Protein AF-A0A8J2JKM3-F1 (afdb_monomer)

Solvent-accessible surface area (backbone atoms only — not comparable to full-atom values): 6123 Å² total; per-residue (Å²): 137,69,68,66,59,55,56,52,50,54,53,53,51,55,65,70,52,77,72,74,88,69,79,77,79,76,77,67,65,86,78,59,95,86,60,93,76,86,63,88,17,69,91,41,73,65,38,79,42,83,38,95,87,40,60,42,24,32,29,41,24,43,88,32,57,44,61,41,85,41,74,39,65,61,47,98,86,69,46,62,33,70,70,53,88,92,69,58,80,74,68,86,78,125

InterPro domains:
  IPR002557 Chitin binding domain [PF01607] (41-74)

Radius of gyration: 23.89 Å; Cα contacts (8 Å, |Δi|>4): 97; chains: 1; bounding box: 57×53×34 Å

pLDDT: mean 73.97, std 15.37, range [37.69, 94.69]

Nearest PDB structures (foldseek):
  5vgz-assembly1_A  TM=4.765E-01  e=3.720E+00  Homo sapiens
  2nb0-assembly1_A  TM=4.639E-01  e=9.611E+00  Penicillium chrysogenum
  8oue-assembly1_F  TM=3.516E-01  e=7.328E+00  Homo sapiens

Organism: NCBI:txid39272

Foldseek 3Di:
DPPVVVVVVVVVVVVVPPDPPDDDPPPPDDPPPPPPQDDQLAPPDFAWAQRPPDQQWIWGDDPSGDTDIGGADADPVRHRDGDDPPPDDDPPPD

Sequence (94 aa):
MGFCYLSVIVVITVLLQGQSFGKVIQSSGIQDVNSLFEYDCTGKEDGNYPHPTKCTHYVACVAQKYAYEMVCALNHDGNPLHYVQDSGPDPATS

Mean predicted aligned error: 16.41 Å

Secondary structure (DSSP, 8-state):
--HHHHHHHHHHHHHHS---------------TT-------TTPPSEEEE-SS-TTEEEEEETTTEEEEEEPPB-TTSPBPPP-TT-S------

Structure (mmCIF, N/CA/C/O backbone):
data_AF-A0A8J2JKM3-F1
#
_entry.id   AF-A0A8J2JKM3-F1
#
loop_
_atom_site.group_PDB
_atom_site.id
_atom_site.type_symbol
_atom_site.label_atom_id
_atom_site.label_alt_id
_atom_site.label_comp_id
_atom_site.label_asym_id
_atom_site.label_entity_id
_atom_site.label_seq_id
_atom_site.pdbx_PDB_ins_code
_atom_site.Cartn_x
_atom_site.Cartn_y
_atom_site.Cartn_z
_atom_site.occupancy
_atom_site.B_iso_or_equiv
_atom_site.auth_seq_id
_atom_site.auth_comp_id
_atom_site.auth_asym_id
_atom_site.auth_atom_id
_atom_site.pdbx_PDB_model_num
ATOM 1 N N . MET A 1 1 ? -39.407 32.954 -21.429 1.00 57.78 1 MET A N 1
ATOM 2 C CA . MET A 1 1 ? -39.132 33.901 -20.320 1.00 57.78 1 MET A CA 1
ATOM 3 C C . MET A 1 1 ? -38.597 33.196 -19.055 1.00 57.78 1 MET A C 1
ATOM 5 O O . MET A 1 1 ? -38.760 33.725 -17.967 1.00 57.78 1 MET A O 1
ATOM 9 N N . GLY A 1 2 ? -37.951 32.019 -19.157 1.00 57.53 2 GLY A N 1
ATOM 10 C CA . GLY A 1 2 ? -37.657 31.159 -17.991 1.00 57.53 2 GLY A CA 1
ATOM 11 C C . GLY A 1 2 ? -36.199 31.099 -17.516 1.00 57.53 2 GLY A C 1
ATOM 12 O O . GLY A 1 2 ? -35.941 30.516 -16.472 1.00 57.53 2 GLY A O 1
ATOM 13 N N . PHE A 1 3 ? -35.246 31.697 -18.238 1.00 54.62 3 PHE A N 1
ATOM 14 C CA . PHE A 1 3 ? -33.819 31.573 -17.900 1.00 54.62 3 PHE A CA 1
ATOM 15 C C . PHE A 1 3 ? -33.339 32.614 -16.871 1.00 54.62 3 PHE A C 1
ATOM 17 O O . PHE A 1 3 ? -32.538 32.275 -16.010 1.00 54.62 3 PHE A O 1
ATOM 24 N N . CYS A 1 4 ? -33.891 33.839 -16.866 1.00 55.09 4 CYS A N 1
ATOM 25 C CA . CYS A 1 4 ? -33.553 34.853 -15.849 1.00 55.09 4 CYS A CA 1
ATOM 26 C C . CYS A 1 4 ? -34.043 34.482 -14.443 1.00 55.09 4 CYS A C 1
ATOM 28 O O . CYS A 1 4 ? -33.371 34.779 -13.460 1.00 55.09 4 CYS A O 1
ATOM 30 N N . TYR A 1 5 ? -35.211 33.843 -14.332 1.00 61.38 5 TYR A N 1
ATOM 31 C CA . TYR A 1 5 ? -35.816 33.553 -13.030 1.00 61.38 5 TYR A CA 1
ATOM 32 C C . TYR A 1 5 ? -35.020 32.492 -12.255 1.00 61.38 5 TYR A C 1
ATOM 34 O O . TYR A 1 5 ? -34.816 32.640 -11.053 1.00 61.38 5 TYR A O 1
ATOM 42 N N . LEU A 1 6 ? -34.476 31.482 -12.952 1.00 60.00 6 LEU A N 1
ATOM 43 C CA . LEU A 1 6 ? -33.580 30.498 -12.336 1.00 60.00 6 LEU A CA 1
ATOM 44 C C . LEU A 1 6 ? -32.277 31.139 -11.839 1.00 60.00 6 LEU A C 1
ATOM 46 O O . LEU A 1 6 ? -31.843 30.831 -10.732 1.00 60.00 6 LEU A O 1
ATOM 50 N N . SER A 1 7 ? -31.676 32.057 -12.606 1.00 62.12 7 SER A N 1
ATOM 51 C CA . SER A 1 7 ? -30.447 32.747 -12.188 1.00 62.12 7 SER A CA 1
ATOM 52 C C . SER A 1 7 ? -30.658 33.599 -10.934 1.00 62.12 7 SER A C 1
ATOM 54 O O . SER A 1 7 ? -29.817 33.594 -10.041 1.00 62.12 7 SER A O 1
ATOM 56 N N . VAL A 1 8 ? -31.797 34.292 -10.833 1.00 66.62 8 VAL A N 1
ATOM 57 C CA . VAL A 1 8 ? -32.127 35.122 -9.663 1.00 66.62 8 VAL A CA 1
ATOM 58 C C . VAL A 1 8 ? -32.376 34.263 -8.419 1.00 66.62 8 VAL A C 1
ATOM 60 O O . VAL A 1 8 ? -31.895 34.613 -7.344 1.00 66.62 8 VAL A O 1
ATOM 63 N N . ILE A 1 9 ? -33.051 33.114 -8.551 1.00 68.12 9 ILE A N 1
ATOM 64 C CA . ILE A 1 9 ? -33.269 32.194 -7.423 1.00 68.12 9 ILE A CA 1
ATOM 65 C C . ILE A 1 9 ? -31.941 31.667 -6.881 1.00 68.12 9 ILE A C 1
ATOM 67 O O . ILE A 1 9 ? -31.753 31.680 -5.671 1.00 68.12 9 ILE A O 1
ATOM 71 N N . VAL A 1 10 ? -31.011 31.254 -7.749 1.00 66.25 10 VAL A N 1
ATOM 72 C CA . VAL A 1 10 ? -29.701 30.734 -7.318 1.00 66.25 10 VAL A CA 1
ATOM 73 C C . VAL A 1 10 ? -28.898 31.801 -6.568 1.00 66.25 10 VAL A C 1
ATOM 75 O O . VAL A 1 10 ? -28.267 31.503 -5.560 1.00 66.25 10 VAL A O 1
ATOM 78 N N . VAL A 1 11 ? -28.953 33.061 -7.003 1.00 69.31 11 VAL A N 1
ATOM 79 C CA . VAL A 1 11 ? -28.272 34.159 -6.299 1.00 69.31 11 VAL A CA 1
ATOM 80 C C . VAL A 1 11 ? -28.925 34.435 -4.940 1.00 69.31 11 VAL A C 1
ATOM 82 O O . VAL A 1 11 ? -28.220 34.589 -3.947 1.00 69.31 11 VAL A O 1
ATOM 85 N N . ILE A 1 12 ? -30.260 34.446 -4.856 1.00 68.38 12 ILE A N 1
ATOM 86 C CA . ILE A 1 12 ? -30.976 34.669 -3.589 1.00 68.38 12 ILE A CA 1
ATOM 87 C C . ILE A 1 12 ? -30.732 33.518 -2.605 1.00 68.38 12 ILE A C 1
ATOM 89 O O . ILE A 1 12 ? -30.522 33.769 -1.419 1.00 68.38 12 ILE A O 1
ATOM 93 N N . THR A 1 13 ? -30.711 32.264 -3.070 1.00 68.06 13 THR A N 1
ATOM 94 C CA . THR A 1 13 ? -30.424 31.120 -2.195 1.00 68.06 13 THR A CA 1
ATOM 95 C C . THR A 1 13 ? -28.982 31.145 -1.700 1.00 68.06 13 THR A C 1
ATOM 97 O O . THR A 1 13 ? -28.770 30.941 -0.510 1.00 68.06 13 THR A O 1
ATOM 100 N N . VAL A 1 14 ? -28.001 31.476 -2.545 1.00 65.25 14 VAL A N 1
ATOM 101 C CA . VAL A 1 14 ? -26.594 31.605 -2.123 1.00 65.25 14 VAL A CA 1
ATOM 102 C C . VAL A 1 14 ? -26.397 32.748 -1.118 1.00 65.25 14 VAL A C 1
ATOM 104 O O . VAL A 1 14 ? -25.624 32.594 -0.180 1.00 65.25 14 VAL A O 1
ATOM 107 N N . LEU A 1 15 ? -27.113 33.870 -1.253 1.00 66.12 15 LEU A N 1
ATOM 108 C CA . LEU A 1 15 ? -27.010 34.994 -0.310 1.00 66.12 15 LEU A CA 1
ATOM 109 C C . LEU A 1 15 ? -27.704 34.729 1.040 1.00 66.12 15 LEU A C 1
ATOM 111 O O . LEU A 1 15 ? -27.247 35.234 2.063 1.00 66.12 15 LEU A O 1
ATOM 115 N N . LEU A 1 16 ? -28.792 33.946 1.066 1.00 64.88 16 LEU A N 1
ATOM 116 C CA . LEU A 1 16 ? -29.495 33.573 2.307 1.00 64.88 16 LEU A CA 1
ATOM 117 C C . LEU A 1 16 ? -28.762 32.478 3.093 1.00 64.88 16 LEU A C 1
ATOM 119 O O . LEU A 1 16 ? -28.808 32.449 4.322 1.00 64.88 16 LEU A O 1
ATOM 123 N N . GLN A 1 17 ? -28.087 31.570 2.392 1.00 60.06 17 GLN A N 1
ATOM 124 C CA . GLN A 1 17 ? -27.224 30.563 2.993 1.00 60.06 17 GLN A CA 1
ATOM 125 C C . GLN A 1 17 ? -25.878 31.234 3.286 1.00 60.06 17 GLN A C 1
ATOM 127 O O . GLN A 1 17 ? -24.951 31.107 2.495 1.00 60.06 17 GLN A O 1
ATOM 132 N N . GLY A 1 18 ? -25.776 31.979 4.393 1.00 60.19 18 GLY A N 1
ATOM 133 C CA . GLY A 1 18 ? -24.542 32.611 4.881 1.00 60.19 18 GLY A CA 1
ATOM 134 C C . GLY A 1 18 ? -23.439 31.599 5.216 1.00 60.19 18 GLY A C 1
ATOM 135 O O . GLY A 1 18 ? -23.031 31.461 6.367 1.00 60.19 18 GLY A O 1
ATOM 136 N N . GLN A 1 19 ? -22.967 30.858 4.217 1.00 61.53 19 GLN A N 1
ATOM 137 C CA . GLN A 1 19 ? -21.953 29.834 4.346 1.00 61.53 19 GLN A CA 1
ATOM 138 C C . GLN A 1 19 ? -20.606 30.536 4.367 1.00 61.53 19 GLN A C 1
ATOM 140 O O . GLN A 1 19 ? -19.944 30.768 3.357 1.00 61.53 19 GLN A O 1
ATOM 145 N N . SER A 1 20 ? -20.223 30.894 5.587 1.00 59.22 20 SER A N 1
ATOM 146 C CA . SER A 1 20 ? -18.834 31.023 5.971 1.00 59.22 20 SER A CA 1
ATOM 147 C C . SER A 1 20 ? -18.152 29.687 5.664 1.00 59.22 20 SER A C 1
ATOM 149 O O . SER A 1 20 ? -18.093 28.798 6.510 1.00 59.22 20 SER A O 1
ATOM 151 N N . PHE A 1 21 ? -17.632 29.516 4.447 1.00 60.91 21 PHE A N 1
ATOM 152 C CA . PHE A 1 21 ? -16.631 28.489 4.147 1.00 60.91 21 PHE A CA 1
ATOM 153 C C . PHE A 1 21 ? -15.287 28.932 4.738 1.00 60.91 21 PHE A C 1
ATOM 155 O O . PHE A 1 21 ? -14.275 29.088 4.061 1.00 60.91 21 PHE A O 1
ATOM 162 N N . GLY A 1 22 ? -15.310 29.207 6.039 1.00 57.66 22 GLY A N 1
ATOM 163 C CA . GLY A 1 22 ? -14.155 29.443 6.867 1.00 57.66 22 GLY A CA 1
ATOM 164 C C . GLY A 1 22 ? -13.726 28.126 7.497 1.00 57.66 22 GLY A C 1
ATOM 165 O O . GLY A 1 22 ? -14.330 27.683 8.465 1.00 57.66 22 GLY A O 1
ATOM 166 N N . LYS A 1 23 ? -12.612 27.597 6.979 1.00 54.31 23 LYS A N 1
ATOM 167 C CA . LYS A 1 23 ? -11.570 26.864 7.717 1.00 54.31 23 LYS A CA 1
ATOM 168 C C . LYS A 1 23 ? -11.923 25.466 8.250 1.00 54.31 23 LYS A C 1
ATOM 170 O O . LYS A 1 23 ? -12.445 25.332 9.345 1.00 54.31 23 LYS A O 1
ATOM 175 N N . VAL A 1 24 ? -11.337 24.455 7.604 1.00 54.44 24 VAL A N 1
ATOM 176 C CA . VAL A 1 24 ? -10.162 23.760 8.164 1.00 54.44 24 VAL A CA 1
ATOM 177 C C . VAL A 1 24 ? -9.203 23.500 6.997 1.00 54.44 24 VAL A C 1
ATOM 179 O O . VAL A 1 24 ? -9.403 22.578 6.218 1.00 54.44 24 VAL A O 1
ATOM 182 N N . ILE A 1 25 ? -8.155 24.317 6.837 1.00 59.53 25 ILE A N 1
ATOM 183 C CA . ILE A 1 25 ? -6.919 23.749 6.287 1.00 59.53 25 ILE A CA 1
ATOM 184 C C . ILE A 1 25 ? -6.519 22.712 7.324 1.00 59.53 25 ILE A C 1
ATOM 186 O O . ILE A 1 25 ? -6.192 23.078 8.455 1.00 59.53 25 ILE A O 1
ATOM 190 N N . GLN A 1 26 ? -6.691 21.433 6.990 1.00 53.28 26 GLN A N 1
ATOM 191 C CA . GLN A 1 26 ? -6.100 20.340 7.738 1.00 53.28 26 GLN A CA 1
ATOM 192 C C . GLN A 1 26 ? -4.628 20.727 7.869 1.00 53.28 26 GLN A C 1
ATOM 194 O O . GLN A 1 26 ? -3.877 20.689 6.897 1.00 53.28 26 GLN A O 1
ATOM 199 N N . SER A 1 27 ? -4.223 21.191 9.049 1.00 62.72 27 SER A N 1
ATOM 200 C CA . SER A 1 27 ? -2.817 21.241 9.413 1.00 62.72 27 SER A CA 1
ATOM 201 C C . SER A 1 27 ? -2.415 19.790 9.635 1.00 62.72 27 SER A C 1
ATOM 203 O O . SER A 1 27 ? -2.177 19.370 10.765 1.00 62.72 27 SER A O 1
ATOM 205 N N . SER A 1 28 ? -2.423 19.001 8.557 1.00 62.06 28 SER A N 1
ATOM 206 C CA . SER A 1 28 ? -1.653 17.776 8.482 1.00 62.06 28 SER A CA 1
ATOM 207 C C . SER A 1 28 ? -0.251 18.213 8.847 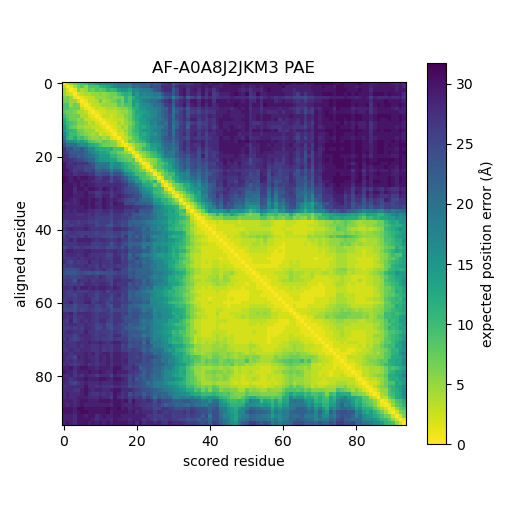1.00 62.06 28 SER A C 1
ATOM 209 O O . SER A 1 28 ? 0.266 19.169 8.262 1.00 62.06 28 SER A O 1
ATOM 211 N N . GLY A 1 29 ? 0.270 17.626 9.920 1.00 58.12 29 GLY A N 1
ATOM 212 C CA . GLY A 1 29 ? 1.553 17.990 10.488 1.00 58.12 29 GLY A CA 1
ATOM 213 C C . GLY A 1 29 ? 2.625 18.082 9.412 1.00 58.12 29 GLY A C 1
ATOM 214 O O . GLY A 1 29 ? 2.475 17.546 8.314 1.00 58.12 29 GLY A O 1
ATOM 215 N N . ILE A 1 30 ? 3.699 18.790 9.755 1.00 59.47 30 ILE A N 1
ATOM 216 C CA . ILE A 1 30 ? 4.988 18.722 9.069 1.00 59.47 30 ILE A CA 1
ATOM 217 C C . ILE A 1 30 ? 5.126 17.333 8.440 1.00 59.47 30 ILE A C 1
ATOM 219 O O . ILE A 1 30 ? 5.164 16.344 9.170 1.00 59.47 30 ILE A O 1
ATOM 223 N N . GLN A 1 31 ? 5.083 17.274 7.106 1.00 55.19 31 GLN A N 1
ATOM 224 C CA . GLN A 1 31 ? 5.329 16.051 6.356 1.00 55.19 31 GLN A CA 1
ATOM 225 C C . GLN A 1 31 ? 6.763 15.669 6.697 1.00 55.19 31 GLN A C 1
ATOM 227 O O . GLN A 1 31 ? 7.718 16.240 6.168 1.00 55.19 31 GLN A O 1
ATOM 232 N N . ASP A 1 32 ? 6.894 14.795 7.687 1.00 55.84 32 ASP A N 1
ATOM 233 C CA . ASP A 1 32 ? 8.130 14.129 8.014 1.00 55.84 32 ASP A CA 1
ATOM 234 C C . ASP A 1 32 ? 8.624 13.500 6.711 1.00 55.84 32 ASP A C 1
ATOM 236 O O . ASP A 1 32 ? 7.957 12.670 6.090 1.00 55.84 32 ASP A O 1
ATOM 240 N N . VAL A 1 33 ? 9.773 13.973 6.243 1.00 5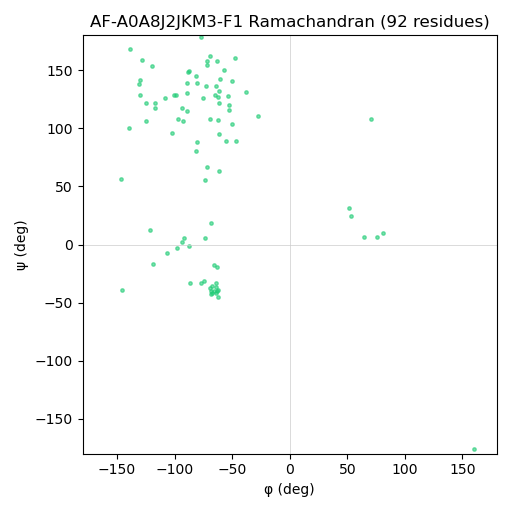6.78 33 VAL A N 1
ATOM 241 C CA . VAL A 1 33 ? 10.385 13.597 4.962 1.00 56.78 33 VAL A CA 1
ATOM 242 C C . VAL A 1 33 ? 10.871 12.138 4.946 1.00 56.78 33 VAL A C 1
ATOM 244 O O . VAL A 1 33 ? 11.683 11.765 4.104 1.00 56.78 33 VAL A O 1
ATOM 247 N N . ASN A 1 34 ? 10.364 11.310 5.863 1.00 59.41 34 ASN A N 1
ATOM 248 C CA . ASN A 1 34 ? 10.626 9.890 6.003 1.00 59.41 34 ASN A CA 1
ATOM 249 C C . ASN A 1 34 ? 9.342 9.024 5.910 1.00 59.41 34 ASN A C 1
ATOM 251 O O . ASN A 1 34 ? 9.401 7.833 6.198 1.00 59.41 34 ASN A O 1
ATOM 255 N N . SER A 1 35 ? 8.191 9.565 5.467 1.00 59.00 35 SER A N 1
ATOM 256 C CA . SER A 1 35 ? 6.954 8.771 5.285 1.00 59.00 35 SER A CA 1
ATOM 257 C C . SER A 1 35 ? 6.055 9.222 4.116 1.00 59.00 35 SER A C 1
ATOM 259 O O . SER A 1 35 ? 4.868 9.482 4.288 1.00 59.00 35 SER A O 1
ATOM 261 N N . LEU A 1 36 ? 6.589 9.273 2.890 1.00 64.50 36 LEU A N 1
ATOM 262 C CA . LEU A 1 36 ? 5.836 9.666 1.677 1.00 64.50 36 LEU A CA 1
ATOM 263 C C . LEU A 1 36 ? 4.836 8.611 1.151 1.00 64.50 36 LEU A C 1
ATOM 265 O O . LEU A 1 36 ? 4.257 8.794 0.079 1.00 64.50 36 LEU A O 1
ATOM 269 N N . PHE A 1 37 ? 4.639 7.505 1.865 1.00 70.81 37 PHE A N 1
ATOM 270 C CA . PHE A 1 37 ? 3.643 6.493 1.533 1.00 70.81 37 PHE A CA 1
ATOM 271 C C . PHE A 1 37 ? 2.425 6.649 2.456 1.00 70.81 37 PHE A C 1
ATOM 273 O O . PHE A 1 37 ? 2.419 6.162 3.584 1.00 70.81 37 PHE A O 1
ATOM 280 N N . GLU A 1 38 ? 1.400 7.363 1.982 1.00 77.56 38 GLU A N 1
ATOM 281 C CA . GLU A 1 38 ? 0.115 7.494 2.676 1.00 77.56 38 GLU A CA 1
ATOM 282 C C . GLU A 1 38 ? -0.877 6.479 2.092 1.00 77.56 38 GLU A C 1
ATOM 284 O O . GLU A 1 38 ? -1.328 6.606 0.951 1.00 77.56 38 GLU A O 1
ATOM 289 N N . TYR A 1 39 ? -1.185 5.439 2.867 1.00 85.25 39 TYR A N 1
ATOM 290 C CA . TYR A 1 39 ? -2.191 4.438 2.524 1.00 85.25 39 TYR A CA 1
ATOM 291 C C . TYR A 1 39 ? -3.148 4.246 3.691 1.00 85.25 39 TYR A C 1
ATOM 293 O O . TYR A 1 39 ? -2.721 4.000 4.819 1.00 85.25 39 TYR A O 1
ATOM 301 N N . ASP A 1 40 ? -4.444 4.341 3.405 1.00 88.62 40 ASP A N 1
ATOM 302 C CA . ASP A 1 40 ? -5.490 4.199 4.410 1.00 88.62 40 ASP A CA 1
ATOM 303 C C . ASP A 1 40 ? -6.001 2.753 4.486 1.00 88.62 40 ASP A C 1
ATOM 305 O O . ASP A 1 40 ? -6.552 2.207 3.524 1.00 88.62 40 ASP A O 1
ATOM 309 N N . CYS A 1 41 ? -5.815 2.143 5.656 1.00 89.50 41 CYS A N 1
ATOM 310 C CA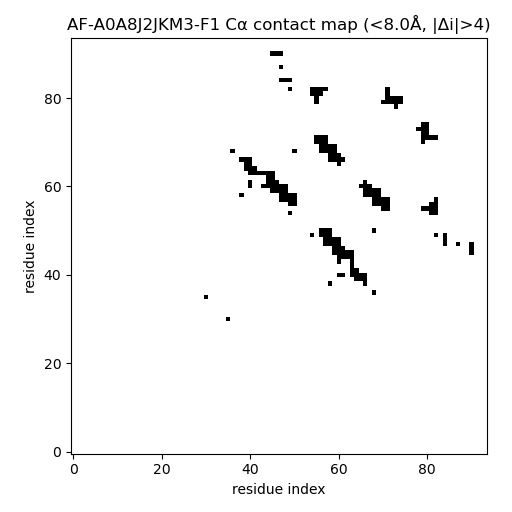 . CYS A 1 41 ? -6.338 0.819 5.990 1.00 89.50 41 CYS A CA 1
ATOM 311 C C . CYS A 1 41 ? -7.698 0.866 6.709 1.00 89.50 41 CYS A C 1
ATOM 313 O O . CYS A 1 41 ? -8.232 -0.186 7.061 1.00 89.50 41 CYS A O 1
ATOM 315 N N . THR A 1 42 ? -8.281 2.050 6.915 1.00 88.81 42 THR A N 1
ATOM 316 C CA . THR A 1 42 ? -9.570 2.207 7.597 1.00 88.81 42 THR A CA 1
ATOM 317 C C . THR A 1 42 ? -10.678 1.479 6.836 1.00 88.81 42 THR A C 1
ATOM 319 O O . THR A 1 42 ? -10.935 1.742 5.662 1.00 88.81 42 THR A O 1
ATOM 322 N N . GLY A 1 43 ? -11.352 0.544 7.511 1.00 83.56 43 GLY A N 1
ATOM 323 C CA . GLY A 1 43 ? -12.442 -0.245 6.924 1.00 83.56 43 GLY A CA 1
ATOM 324 C C . GLY A 1 43 ? -11.993 -1.353 5.966 1.00 83.56 43 GLY A C 1
ATOM 325 O O . GLY A 1 43 ? -12.842 -1.996 5.351 1.00 83.56 43 GLY A O 1
ATOM 326 N N . LYS A 1 44 ? -10.684 -1.595 5.845 1.00 86.44 44 LYS A N 1
ATOM 327 C CA . LYS A 1 44 ? -10.125 -2.769 5.171 1.00 86.44 44 LYS A CA 1
ATOM 328 C C . LYS A 1 44 ? -9.973 -3.917 6.165 1.00 86.44 44 LYS A C 1
ATOM 330 O O . LYS A 1 44 ? -9.756 -3.692 7.354 1.00 86.44 44 LYS A O 1
ATOM 335 N N . GLU A 1 45 ? -10.109 -5.146 5.684 1.00 89.25 45 GLU A N 1
ATOM 336 C CA . GLU A 1 45 ? -9.743 -6.331 6.463 1.00 89.25 45 GLU A CA 1
ATOM 337 C C . GLU A 1 45 ? -8.220 -6.434 6.568 1.00 89.25 45 GLU A C 1
ATOM 339 O O . GLU A 1 45 ? -7.489 -5.912 5.717 1.00 89.25 45 GLU A O 1
ATOM 344 N N . ASP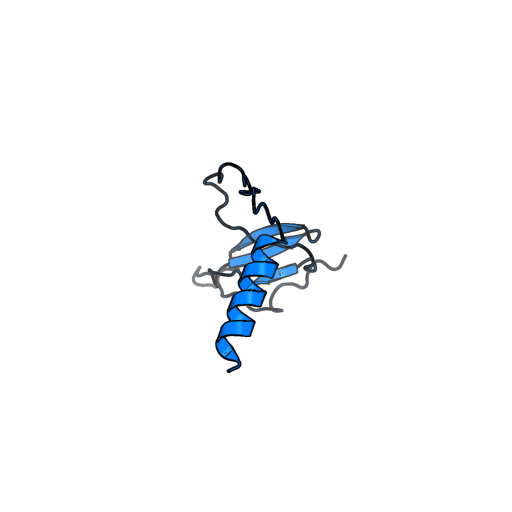 A 1 46 ? -7.740 -7.097 7.613 1.00 88.94 46 ASP A N 1
ATOM 345 C CA . ASP A 1 46 ? -6.312 -7.337 7.778 1.00 88.94 46 ASP A CA 1
ATOM 346 C C . ASP A 1 46 ? -5.816 -8.252 6.654 1.00 88.94 46 ASP A C 1
ATOM 348 O O . ASP A 1 46 ? -6.399 -9.298 6.373 1.00 88.94 46 ASP A O 1
ATOM 352 N N . GLY A 1 47 ? -4.753 -7.832 5.969 1.00 87.62 47 GLY A N 1
ATOM 353 C CA . GLY A 1 47 ? -4.295 -8.520 4.769 1.00 87.62 47 GLY A CA 1
ATOM 354 C C . GLY A 1 47 ? -3.406 -7.674 3.870 1.00 87.62 47 GLY A C 1
ATOM 355 O O . GLY A 1 47 ? -3.047 -6.538 4.188 1.00 87.62 47 GLY A O 1
ATOM 356 N N . ASN A 1 48 ? -3.046 -8.255 2.728 1.00 88.88 48 ASN A N 1
ATOM 357 C CA . ASN A 1 48 ? -2.135 -7.650 1.764 1.00 88.88 48 ASN A CA 1
ATOM 358 C C . ASN A 1 48 ? -2.910 -7.030 0.604 1.00 88.88 48 ASN A C 1
ATOM 360 O O . ASN A 1 48 ? -3.690 -7.713 -0.056 1.00 88.88 48 ASN A O 1
ATOM 364 N N . TYR A 1 49 ? -2.624 -5.770 0.299 1.00 88.19 49 TYR A N 1
ATOM 365 C CA . TYR A 1 49 ? -3.264 -4.991 -0.754 1.00 88.19 49 TYR A CA 1
ATOM 366 C C . TYR A 1 49 ? -2.248 -4.528 -1.805 1.00 88.19 49 TYR A C 1
ATOM 368 O O . TYR A 1 49 ? -1.071 -4.334 -1.484 1.00 88.19 49 TYR A O 1
ATOM 376 N N . PRO A 1 50 ? -2.682 -4.298 -3.057 1.00 88.50 50 PRO A N 1
ATOM 377 C CA . PRO A 1 50 ? -1.805 -3.774 -4.095 1.00 88.50 50 PRO A CA 1
ATOM 378 C C . PRO A 1 50 ? -1.320 -2.364 -3.744 1.00 88.50 50 PRO A C 1
ATOM 380 O O . PRO A 1 50 ? -2.101 -1.505 -3.321 1.00 88.50 50 PRO A O 1
ATOM 383 N N . HIS A 1 51 ? -0.030 -2.111 -3.959 1.00 88.69 51 HIS A N 1
ATOM 384 C CA . HIS A 1 51 ? 0.534 -0.776 -3.813 1.00 88.69 51 HIS A CA 1
ATOM 385 C C . HIS A 1 51 ? 0.078 0.128 -4.980 1.00 88.69 51 HIS A C 1
ATOM 387 O O . HIS A 1 51 ? 0.134 -0.295 -6.135 1.00 88.69 51 HIS A O 1
ATOM 393 N N . PRO A 1 52 ? -0.318 1.393 -4.732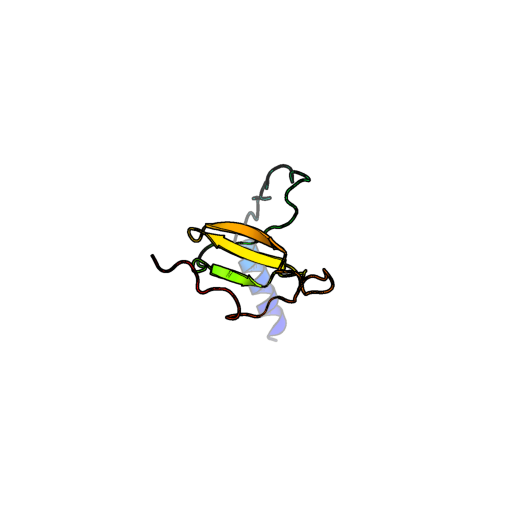 1.00 85.06 52 PRO A N 1
ATOM 394 C CA . PRO A 1 52 ? -0.904 2.273 -5.751 1.00 85.06 52 PRO A CA 1
ATOM 395 C C . PRO A 1 52 ? 0.042 2.631 -6.908 1.00 85.06 52 PRO A C 1
ATOM 397 O O . PRO A 1 52 ? -0.412 2.821 -8.031 1.00 85.06 52 PRO A O 1
ATOM 400 N N . THR A 1 53 ? 1.349 2.750 -6.646 1.00 88.12 53 THR A N 1
ATOM 401 C CA . THR A 1 53 ? 2.340 3.179 -7.656 1.00 88.12 53 THR A CA 1
ATOM 402 C C . THR A 1 53 ? 3.443 2.168 -7.995 1.00 88.12 53 THR A C 1
ATOM 404 O O . THR A 1 53 ? 4.096 2.327 -9.023 1.00 88.12 53 THR A O 1
ATOM 407 N N . LYS A 1 54 ? 3.682 1.136 -7.175 1.00 88.00 54 LYS A N 1
ATOM 408 C CA . LYS A 1 54 ? 4.821 0.216 -7.305 1.00 88.00 54 LYS A CA 1
ATOM 409 C C . LYS A 1 54 ? 4.323 -1.224 -7.394 1.00 88.00 54 LYS A C 1
ATOM 411 O O . LYS A 1 54 ? 3.974 -1.816 -6.385 1.00 88.00 54 LYS A O 1
ATOM 416 N N . CYS A 1 55 ? 4.365 -1.832 -8.576 1.00 87.62 55 CYS A N 1
ATOM 417 C CA . CYS A 1 55 ? 3.922 -3.224 -8.760 1.00 87.62 55 CYS A CA 1
ATOM 418 C C . CYS A 1 55 ? 4.789 -4.259 -8.021 1.00 87.62 55 CYS A C 1
ATOM 420 O O . CYS A 1 55 ? 4.371 -5.398 -7.843 1.00 87.62 55 CYS A O 1
ATOM 422 N N . THR A 1 56 ? 5.999 -3.870 -7.617 1.00 90.19 56 THR A N 1
ATOM 423 C CA . THR A 1 56 ? 6.963 -4.691 -6.867 1.00 90.19 56 THR A CA 1
ATOM 424 C C . THR A 1 56 ? 6.834 -4.537 -5.352 1.00 90.19 56 THR A C 1
ATOM 426 O O . THR A 1 56 ? 7.685 -5.022 -4.608 1.00 90.19 56 THR A O 1
ATOM 429 N N . HIS A 1 57 ? 5.827 -3.790 -4.897 1.00 90.56 57 HIS A N 1
ATOM 430 C CA . HIS A 1 57 ? 5.532 -3.567 -3.492 1.00 90.56 57 HIS A CA 1
ATOM 431 C C . HIS A 1 57 ? 4.060 -3.883 -3.228 1.00 90.56 57 HIS A C 1
ATOM 433 O O . HIS A 1 57 ? 3.216 -3.862 -4.126 1.00 90.56 57 HIS A O 1
ATOM 439 N N . TYR A 1 58 ? 3.752 -4.153 -1.971 1.00 90.25 58 TYR A N 1
ATOM 440 C CA . TYR A 1 58 ? 2.400 -4.348 -1.478 1.00 90.25 58 TYR A CA 1
ATOM 441 C C . TYR A 1 58 ? 2.237 -3.659 -0.130 1.00 90.25 58 TYR A C 1
ATOM 443 O O . TYR A 1 58 ? 3.208 -3.205 0.479 1.00 90.25 58 TYR A O 1
ATOM 451 N N . VAL A 1 59 ? 0.992 -3.563 0.314 1.00 90.69 59 VAL A N 1
ATOM 452 C CA . VAL A 1 59 ? 0.625 -2.899 1.559 1.00 90.69 59 VAL A CA 1
ATOM 453 C C . VAL A 1 59 ? 0.023 -3.923 2.495 1.00 90.69 59 VAL A C 1
ATOM 455 O O . VAL A 1 59 ? -1.017 -4.494 2.177 1.00 90.69 59 VAL A O 1
ATOM 458 N N . ALA A 1 60 ? 0.657 -4.157 3.635 1.00 90.00 60 ALA A N 1
ATOM 459 C CA . ALA A 1 60 ? 0.079 -4.975 4.689 1.00 90.00 60 ALA A CA 1
ATOM 460 C C . ALA A 1 60 ? -0.752 -4.079 5.614 1.00 90.00 60 ALA A C 1
ATOM 462 O O . ALA A 1 60 ? -0.207 -3.196 6.282 1.00 90.00 60 ALA A O 1
ATOM 463 N N . CYS A 1 61 ? -2.064 -4.299 5.635 1.00 91.00 61 CYS A N 1
ATOM 464 C CA . CYS A 1 61 ? -2.965 -3.674 6.594 1.00 91.00 61 CYS A CA 1
ATOM 465 C C . CYS A 1 61 ? -3.080 -4.537 7.849 1.00 91.00 61 CYS A C 1
ATOM 467 O O . CYS A 1 61 ? -3.334 -5.738 7.755 1.00 91.00 61 CYS A O 1
ATOM 469 N N . VAL A 1 62 ? -2.917 -3.908 9.014 1.00 88.06 62 VAL A N 1
ATOM 470 C CA . VAL A 1 62 ? -3.002 -4.559 10.328 1.00 88.06 62 VAL A CA 1
ATOM 471 C C . VAL A 1 62 ? -3.917 -3.762 11.253 1.00 88.06 62 VAL A C 1
ATOM 473 O O . VAL A 1 62 ? -3.836 -2.526 11.313 1.00 88.06 62 VAL A O 1
ATOM 476 N N . ALA A 1 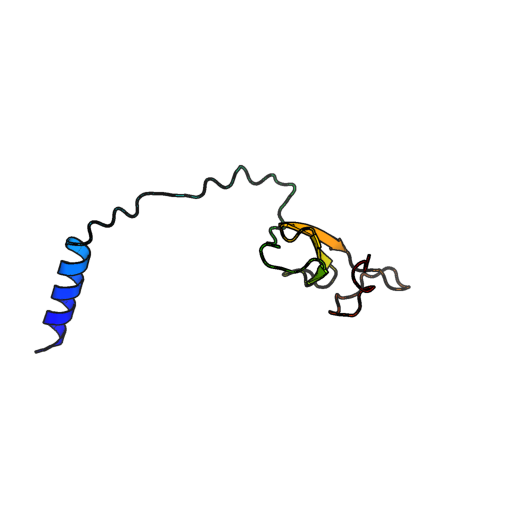63 ? -4.762 -4.472 12.005 1.00 86.38 63 ALA A N 1
ATOM 477 C CA . ALA A 1 63 ? -5.752 -3.910 12.916 1.00 86.38 63 ALA A CA 1
ATOM 478 C C . ALA A 1 63 ? -6.642 -2.840 12.256 1.00 86.38 63 ALA A C 1
ATOM 480 O O . ALA A 1 63 ? -7.046 -1.878 12.914 1.00 86.38 63 ALA A O 1
ATOM 481 N N . GLN A 1 64 ? -6.893 -2.977 10.946 1.00 85.69 64 GLN A N 1
ATOM 482 C CA . GLN A 1 64 ? -7.716 -2.066 10.138 1.00 85.69 64 GLN A CA 1
ATOM 483 C C . GLN A 1 64 ? -7.299 -0.585 10.237 1.00 85.69 64 GLN A C 1
ATOM 485 O O . GLN A 1 64 ? -8.119 0.321 10.082 1.00 85.69 64 GLN A O 1
ATOM 490 N N . LYS A 1 65 ? -6.027 -0.325 10.569 1.00 84.94 65 LYS A N 1
ATOM 491 C CA . LYS A 1 65 ? -5.539 1.020 10.901 1.00 84.94 65 LYS A CA 1
ATOM 492 C C . LYS A 1 65 ? -4.111 1.276 10.449 1.00 84.94 65 LYS A C 1
ATOM 494 O O . LYS A 1 65 ? -3.803 2.385 10.024 1.00 84.94 65 LYS A O 1
ATOM 499 N N . TYR A 1 66 ? -3.232 0.287 10.571 1.00 85.44 66 TYR A N 1
ATOM 500 C CA . TYR A 1 66 ? -1.816 0.450 10.263 1.00 85.44 66 TYR A CA 1
ATOM 501 C C . TYR A 1 66 ? -1.518 -0.090 8.870 1.00 85.44 66 TYR A C 1
ATOM 503 O O . TYR A 1 66 ? -1.878 -1.226 8.572 1.00 85.44 66 TYR A O 1
ATOM 511 N N . ALA A 1 67 ? -0.857 0.723 8.047 1.00 89.06 67 ALA A N 1
ATOM 512 C CA . ALA A 1 67 ? -0.391 0.353 6.719 1.00 89.06 67 ALA A CA 1
ATOM 513 C C . ALA A 1 67 ? 1.133 0.219 6.728 1.00 89.06 67 ALA A C 1
ATOM 515 O O . ALA A 1 67 ? 1.837 1.153 7.111 1.00 89.06 67 ALA A O 1
ATOM 516 N N . TYR A 1 68 ? 1.636 -0.925 6.274 1.00 88.38 68 TYR A N 1
ATOM 517 C CA . TYR A 1 68 ? 3.065 -1.165 6.111 1.00 88.38 68 TYR A CA 1
ATOM 518 C C . TYR A 1 68 ? 3.388 -1.399 4.639 1.00 88.38 68 TYR A C 1
ATOM 520 O O . TYR A 1 68 ? 2.842 -2.312 4.020 1.00 88.38 68 TYR A O 1
ATOM 528 N N . GLU A 1 69 ? 4.278 -0.580 4.080 1.00 90.38 69 GLU A N 1
ATOM 529 C CA . GLU A 1 69 ? 4.830 -0.801 2.745 1.00 90.38 69 GLU A CA 1
ATOM 530 C C . GLU A 1 69 ? 5.867 -1.927 2.795 1.00 90.38 69 GLU A C 1
ATOM 532 O O . GLU A 1 69 ? 6.823 -1.880 3.570 1.00 90.38 69 GLU A O 1
ATOM 537 N N . MET A 1 70 ? 5.684 -2.937 1.949 1.00 89.25 70 MET A N 1
ATOM 538 C CA . MET A 1 70 ? 6.519 -4.132 1.903 1.00 89.25 70 MET A CA 1
ATOM 539 C C . MET A 1 70 ? 6.969 -4.394 0.466 1.00 89.25 70 MET A C 1
ATOM 541 O O . MET A 1 70 ? 6.191 -4.243 -0.476 1.00 89.25 70 MET A O 1
ATOM 545 N N . VAL A 1 71 ? 8.217 -4.829 0.283 1.00 90.75 71 VAL A N 1
ATOM 546 C CA . VAL A 1 71 ? 8.723 -5.267 -1.029 1.00 90.75 71 VAL A CA 1
ATOM 547 C C . VAL A 1 71 ? 8.266 -6.703 -1.291 1.00 90.75 71 VAL A C 1
ATOM 549 O O . VAL A 1 71 ? 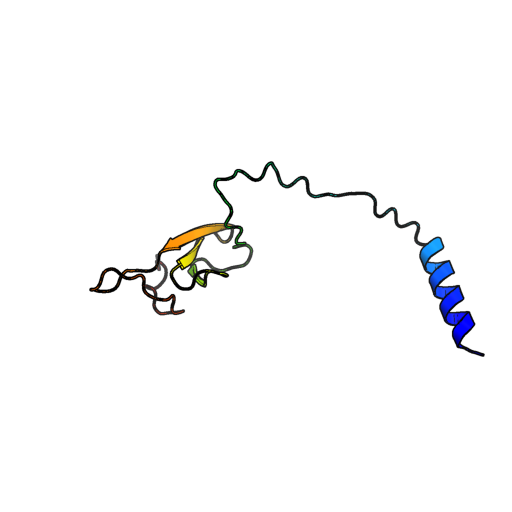8.285 -7.545 -0.390 1.00 90.75 71 VAL A O 1
ATOM 552 N N . CYS A 1 72 ? 7.859 -6.999 -2.523 1.00 89.56 72 CYS A N 1
ATOM 553 C CA . CYS A 1 72 ? 7.542 -8.357 -2.952 1.00 89.56 72 CYS A CA 1
ATOM 554 C C . CYS A 1 72 ? 8.776 -9.277 -2.896 1.00 89.56 72 CYS A C 1
ATOM 556 O O . CY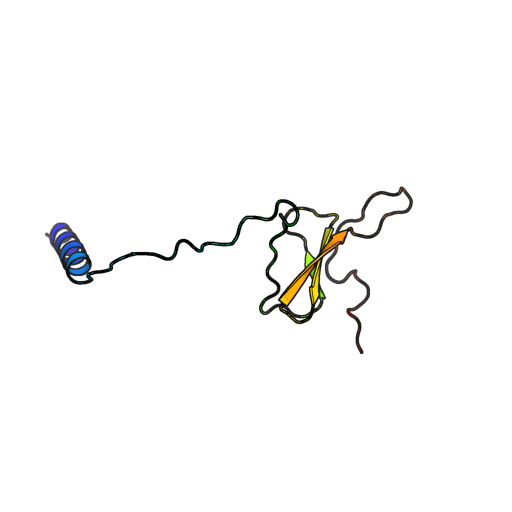S A 1 72 ? 9.921 -8.826 -2.951 1.00 89.56 72 CYS A O 1
ATOM 558 N N . ALA A 1 73 ? 8.536 -10.589 -2.816 1.00 88.50 73 ALA A N 1
ATOM 559 C CA . ALA A 1 73 ? 9.603 -11.586 -2.857 1.00 88.50 73 ALA A CA 1
ATOM 560 C C . ALA A 1 73 ? 10.435 -11.462 -4.143 1.00 88.50 73 ALA A C 1
ATOM 562 O O . ALA A 1 73 ? 9.927 -11.046 -5.184 1.00 88.50 73 ALA A O 1
ATOM 563 N N . LEU A 1 74 ? 11.714 -11.829 -4.071 1.00 90.06 74 LEU A N 1
ATOM 564 C CA . LEU A 1 74 ? 12.601 -11.821 -5.231 1.00 90.06 74 LEU A CA 1
ATOM 565 C C . LEU A 1 74 ? 12.503 -13.149 -5.991 1.00 90.06 74 LEU A C 1
ATOM 567 O O . LEU A 1 74 ? 12.272 -14.203 -5.398 1.00 90.06 74 LEU A O 1
ATOM 571 N N . ASN A 1 75 ? 12.706 -13.103 -7.303 1.00 87.12 75 ASN A N 1
ATOM 572 C CA . ASN A 1 75 ? 12.892 -14.288 -8.128 1.00 87.12 75 ASN A CA 1
ATOM 573 C C . ASN A 1 75 ? 14.323 -14.858 -7.969 1.00 87.12 75 ASN A C 1
ATOM 575 O O . ASN A 1 75 ? 15.163 -14.291 -7.267 1.00 87.12 75 ASN A O 1
ATOM 579 N N . HIS A 1 76 ? 14.625 -15.972 -8.647 1.00 91.31 76 HIS A N 1
ATOM 580 C CA . HIS A 1 76 ? 15.964 -16.586 -8.617 1.00 91.31 76 HIS A CA 1
ATOM 581 C C . HIS A 1 76 ? 17.074 -15.699 -9.209 1.00 91.31 76 HIS A C 1
ATOM 583 O O . HIS A 1 76 ? 18.243 -15.907 -8.896 1.00 91.31 76 HIS A O 1
ATOM 589 N N . ASP A 1 77 ? 16.713 -14.699 -10.014 1.00 94.69 77 ASP A N 1
ATOM 590 C CA . ASP A 1 77 ? 17.635 -13.714 -10.587 1.00 94.69 77 ASP A CA 1
ATOM 591 C C . ASP A 1 77 ? 17.863 -12.503 -9.660 1.00 94.69 77 ASP A C 1
ATOM 593 O O . ASP A 1 77 ? 18.611 -11.592 -10.008 1.00 94.69 77 ASP A O 1
ATOM 597 N N . GLY A 1 78 ? 17.211 -12.462 -8.490 1.00 90.81 78 GLY A N 1
ATOM 598 C CA . GLY A 1 78 ? 17.283 -11.345 -7.544 1.00 90.81 78 GLY A CA 1
ATOM 599 C C . GLY A 1 78 ? 16.380 -10.154 -7.887 1.00 90.81 78 GLY A C 1
ATOM 600 O O . GLY A 1 78 ? 16.492 -9.105 -7.256 1.00 90.81 78 GLY A O 1
ATOM 601 N N . ASN A 1 79 ? 15.472 -10.295 -8.855 1.00 90.69 79 ASN A N 1
ATOM 602 C CA . ASN A 1 79 ? 14.516 -9.254 -9.232 1.00 90.69 79 ASN A CA 1
ATOM 603 C C . ASN A 1 79 ? 13.220 -9.360 -8.416 1.00 90.69 79 ASN A C 1
ATOM 605 O O . ASN A 1 79 ? 12.714 -10.471 -8.243 1.00 90.69 79 ASN A O 1
ATOM 609 N N . PRO A 1 80 ? 12.628 -8.239 -7.963 1.00 88.19 80 PRO A N 1
ATOM 610 C CA . PRO A 1 80 ? 11.341 -8.266 -7.279 1.00 88.19 80 PRO A CA 1
ATOM 611 C C . PRO A 1 80 ? 10.230 -8.815 -8.172 1.00 88.19 80 PRO A C 1
ATOM 613 O O . PRO A 1 80 ? 10.063 -8.388 -9.316 1.00 88.19 80 PRO A O 1
ATOM 616 N N . LEU A 1 81 ? 9.450 -9.743 -7.627 1.00 88.88 81 LEU A N 1
ATOM 617 C CA . LEU A 1 81 ? 8.236 -10.238 -8.256 1.00 88.88 81 LEU A CA 1
ATOM 618 C C . LEU A 1 81 ? 7.154 -9.153 -8.268 1.00 88.88 81 LEU A C 1
ATOM 620 O O . LEU A 1 81 ? 7.206 -8.173 -7.522 1.00 88.88 81 LEU A O 1
ATOM 624 N N . HIS A 1 82 ? 6.152 -9.347 -9.121 1.00 87.19 82 HIS A N 1
ATOM 625 C CA . HIS A 1 82 ? 4.946 -8.531 -9.096 1.00 87.19 82 HIS A CA 1
ATOM 626 C C . HIS A 1 82 ? 3.978 -9.013 -8.023 1.00 87.19 82 HIS A C 1
ATOM 628 O O . HIS A 1 82 ? 3.842 -10.215 -7.787 1.00 87.19 82 HIS A O 1
ATOM 634 N N . TYR A 1 83 ? 3.274 -8.062 -7.414 1.00 84.94 83 TYR A N 1
ATOM 635 C CA . TYR A 1 83 ? 2.139 -8.373 -6.564 1.00 84.94 83 TYR A CA 1
ATOM 636 C C . TYR A 1 83 ? 1.052 -9.067 -7.388 1.00 84.94 83 TYR A C 1
ATOM 638 O O . TYR A 1 83 ? 0.606 -8.557 -8.419 1.00 84.94 83 TYR A O 1
ATOM 646 N N . VAL A 1 84 ? 0.618 -10.226 -6.906 1.00 84.06 84 VAL A N 1
ATOM 647 C CA . VAL A 1 84 ? -0.535 -10.947 -7.430 1.00 84.06 84 VAL A CA 1
ATOM 648 C C . VAL A 1 84 ? -1.473 -11.174 -6.255 1.00 84.06 84 VAL A C 1
ATOM 650 O O . VAL A 1 84 ? -1.084 -11.729 -5.224 1.00 84.06 84 VAL A O 1
ATOM 653 N N . GLN A 1 85 ? -2.696 -10.673 -6.395 1.00 76.75 85 GLN A N 1
ATOM 654 C CA . GLN A 1 85 ? -3.727 -10.813 -5.377 1.00 76.75 85 GLN A CA 1
ATOM 655 C C . GLN A 1 85 ? -4.008 -12.308 -5.150 1.00 76.75 85 GLN A C 1
ATOM 657 O O . GLN A 1 85 ? -3.892 -13.106 -6.081 1.00 76.75 85 GLN A O 1
ATOM 662 N N . ASP A 1 86 ? -4.256 -12.703 -3.901 1.00 71.56 86 ASP A N 1
ATOM 663 C CA . ASP A 1 86 ? -4.515 -14.099 -3.496 1.00 71.56 86 ASP A CA 1
ATOM 664 C C . ASP A 1 86 ? -3.340 -15.081 -3.694 1.00 71.56 86 ASP A C 1
ATOM 666 O O . ASP A 1 86 ? -3.476 -16.281 -3.478 1.00 71.56 86 ASP A O 1
ATOM 670 N N . SER A 1 87 ? -2.160 -14.584 -4.085 1.00 65.81 87 SER A N 1
ATOM 671 C CA . SER A 1 87 ? -0.936 -15.392 -4.258 1.00 65.81 87 SER A CA 1
ATOM 672 C C . SER A 1 87 ? 0.005 -15.330 -3.057 1.00 65.81 87 SER A C 1
ATOM 674 O O . SER A 1 87 ? 1.067 -15.955 -3.058 1.00 65.81 87 SER A O 1
ATOM 676 N N . GLY A 1 88 ? -0.348 -14.523 -2.056 1.00 62.44 88 GLY A N 1
ATOM 677 C CA . GLY A 1 88 ? 0.377 -14.467 -0.796 1.00 62.44 88 GLY A CA 1
ATOM 678 C C . GLY A 1 88 ? 0.136 -15.732 0.032 1.00 62.44 88 GLY A C 1
ATOM 679 O O . GLY A 1 88 ? -0.874 -16.404 -0.170 1.00 62.44 88 GLY A O 1
ATOM 680 N N . PRO A 1 89 ? 1.034 -16.063 0.978 1.00 55.00 89 PRO A N 1
ATOM 681 C CA . PRO A 1 89 ? 0.663 -16.980 2.046 1.00 55.00 89 PRO A CA 1
ATOM 682 C C . PRO A 1 89 ? -0.608 -16.427 2.699 1.00 55.00 89 PRO A C 1
ATOM 684 O O . PRO A 1 89 ? -0.650 -15.231 3.008 1.00 55.00 89 PRO A O 1
ATOM 687 N N . ASP A 1 90 ? -1.633 -17.275 2.815 1.00 49.03 90 ASP A N 1
ATOM 688 C CA . ASP A 1 90 ? -2.900 -16.974 3.492 1.00 49.03 90 ASP A CA 1
ATOM 689 C C . ASP A 1 90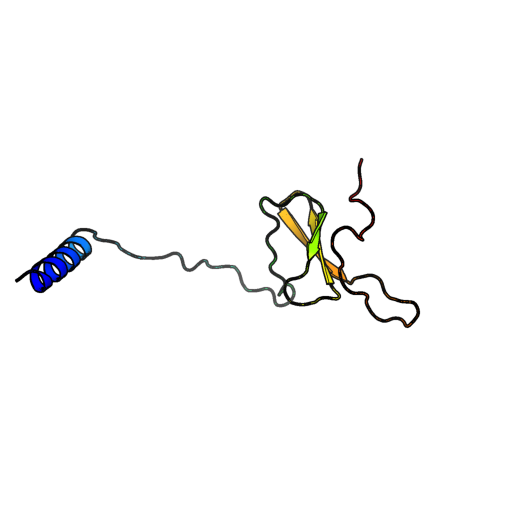 ? -2.607 -16.120 4.743 1.00 49.03 90 ASP A C 1
ATOM 691 O O . ASP A 1 90 ? -1.666 -16.456 5.483 1.00 49.03 90 ASP A O 1
ATOM 695 N N . PRO A 1 91 ? -3.315 -14.992 4.969 1.00 52.97 91 PRO A N 1
ATOM 696 C CA . PRO A 1 91 ? -3.123 -14.196 6.174 1.00 52.97 91 PRO A CA 1
ATOM 697 C C . PRO A 1 91 ? -3.200 -15.121 7.381 1.00 52.97 91 PRO A C 1
ATOM 699 O O . PRO A 1 91 ? -3.998 -16.051 7.379 1.00 52.97 91 PRO A O 1
ATOM 702 N N . ALA A 1 92 ? -2.336 -14.874 8.370 1.00 40.09 92 ALA A N 1
ATOM 703 C CA . ALA A 1 92 ? -2.177 -15.679 9.572 1.00 40.09 92 ALA A CA 1
ATOM 704 C C . ALA A 1 92 ? -3.536 -16.018 10.206 1.00 40.09 92 ALA A C 1
ATOM 706 O O . ALA A 1 92 ? -4.045 -15.283 11.050 1.00 40.09 92 ALA A O 1
ATOM 707 N N . THR A 1 93 ? -4.129 -17.131 9.779 1.00 37.69 93 THR A N 1
ATOM 708 C CA . THR A 1 93 ? -5.274 -17.735 10.434 1.00 37.69 93 THR A CA 1
ATOM 709 C C . THR A 1 93 ? -4.735 -18.267 11.747 1.00 37.69 93 THR A C 1
ATOM 711 O O . THR A 1 93 ? -3.910 -19.186 11.756 1.00 37.69 93 THR A O 1
ATOM 714 N N . SER A 1 94 ? -5.128 -17.582 12.815 1.00 39.47 94 SER A N 1
ATOM 715 C CA . SER A 1 94 ? -4.885 -17.904 14.217 1.00 39.47 94 SER A CA 1
ATOM 716 C C . SER A 1 94 ? -5.201 -19.355 14.559 1.00 39.47 94 SER A C 1
ATOM 718 O O . SER A 1 94 ? -6.187 -19.892 14.003 1.00 39.47 94 SER A O 1
#